Protein AF-A0A0X1T7A2-F1 (afdb_monomer)

Mean predicted aligned error: 4.85 Å

Organism: Pseudomonas agarici (NCBI:txid46677)

Foldseek 3Di:
DDALVVLLVVVLVQVVCVVVVNPDDDDDCPPPVNNHDPVCVVVSVQQNVQVVVVHDDDDDPVRVVVCVVPPDDPQADQDDDPNDNPRHADPPNDDDDDDPDPDPPDDD

Sequence (108 aa):
MRGELALIGLRLMRELGVRHGVPFDVIGEQDRRFRLPEELQPIAAHILDQVLGGIEVSLDPDQERLLRGRYIHQSAHWTPSKGLLVSKPAPNNVRNVYPNLPQKGYPQ

Solvent-accessible surface area (backbone atoms only — not comparable to full-atom values): 7003 Å² total; per-residue (Å²): 132,45,72,66,56,55,50,44,56,51,51,46,54,48,54,57,36,44,77,71,71,41,91,70,79,83,86,52,74,83,42,79,92,62,42,69,56,75,87,48,46,66,56,39,52,52,46,43,53,32,50,78,68,76,38,81,80,81,74,57,74,66,57,48,48,50,38,60,74,47,39,54,78,83,71,61,39,81,67,68,55,98,90,34,57,86,32,48,63,49,75,94,76,46,82,89,80,82,78,96,66,84,62,92,90,60,88,131

Secondary structure (DSSP, 8-state):
--GGGHHHHHHHHHHHHHHTT--PPP--TT-TTTPPPGGGHHHHHHHHHHHHTTPPP---HHHHHHHHHHT---------BTTB-TTPPPGGG-------PPPTTS--

pLDDT: mean 93.78, std 5.72, range [67.5, 98.25]

Radius of gyration: 18.18 Å; Cα contacts (8 Å, |Δi|>4): 72; chains: 1; bounding box: 36×45×43 Å

Structure (mmCIF, N/CA/C/O backbone):
data_AF-A0A0X1T7A2-F1
#
_entry.id   AF-A0A0X1T7A2-F1
#
loop_
_atom_site.group_PDB
_atom_site.id
_atom_site.type_symbol
_atom_site.label_atom_id
_atom_site.label_alt_id
_atom_site.label_comp_id
_atom_site.label_asym_id
_atom_site.label_entity_id
_atom_site.label_seq_id
_atom_site.pdb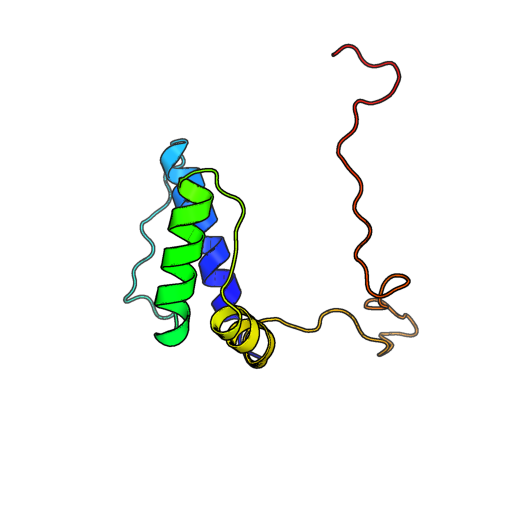x_PDB_ins_code
_atom_site.Cartn_x
_atom_site.Cartn_y
_atom_site.Cartn_z
_atom_site.occupancy
_atom_site.B_iso_or_equiv
_atom_site.auth_seq_id
_atom_site.auth_comp_id
_atom_site.auth_asym_id
_atom_site.auth_atom_id
_atom_site.pdbx_PDB_model_num
ATOM 1 N N . MET A 1 1 ? 4.335 -15.514 -5.175 1.00 75.06 1 MET A N 1
ATOM 2 C CA . MET A 1 1 ? 4.205 -14.130 -4.677 1.00 75.06 1 MET A CA 1
ATOM 3 C C . MET A 1 1 ? 2.951 -14.061 -3.808 1.00 75.06 1 MET A C 1
ATOM 5 O O . MET A 1 1 ? 2.004 -14.771 -4.127 1.00 75.06 1 MET A O 1
ATOM 9 N N . ARG A 1 2 ? 2.993 -13.349 -2.674 1.00 88.19 2 ARG A N 1
ATOM 10 C CA . ARG A 1 2 ? 1.957 -13.361 -1.620 1.00 88.19 2 ARG A CA 1
ATOM 11 C C . ARG A 1 2 ? 1.091 -12.094 -1.683 1.00 88.19 2 ARG A C 1
ATOM 13 O O . ARG A 1 2 ? 1.639 -10.998 -1.703 1.00 88.19 2 ARG A O 1
ATOM 20 N N . GLY A 1 3 ? -0.233 -12.238 -1.753 1.00 92.12 3 GLY A N 1
ATOM 21 C CA . GLY A 1 3 ? -1.193 -11.135 -1.938 1.00 92.12 3 GLY A CA 1
ATOM 22 C C . GLY A 1 3 ? -1.571 -10.373 -0.659 1.00 92.12 3 GLY A C 1
ATOM 23 O O . GLY A 1 3 ? -2.327 -9.407 -0.716 1.00 92.12 3 GLY A O 1
ATOM 24 N N . GLU A 1 4 ? -1.048 -10.786 0.492 1.00 96.00 4 GLU A N 1
ATOM 25 C CA . GLU A 1 4 ? -1.449 -10.322 1.821 1.00 96.00 4 GLU A CA 1
ATOM 26 C C . GLU A 1 4 ? -1.106 -8.846 2.088 1.00 96.00 4 GLU A C 1
ATOM 28 O O . GLU A 1 4 ? -1.730 -8.228 2.945 1.00 96.00 4 GLU A O 1
ATOM 33 N N . LEU A 1 5 ? -0.203 -8.229 1.312 1.00 96.44 5 LEU A N 1
ATOM 34 C CA . LEU A 1 5 ? 0.052 -6.780 1.377 1.00 96.44 5 LEU A CA 1
ATOM 35 C C . LEU A 1 5 ? -1.204 -5.949 1.075 1.00 96.44 5 LEU A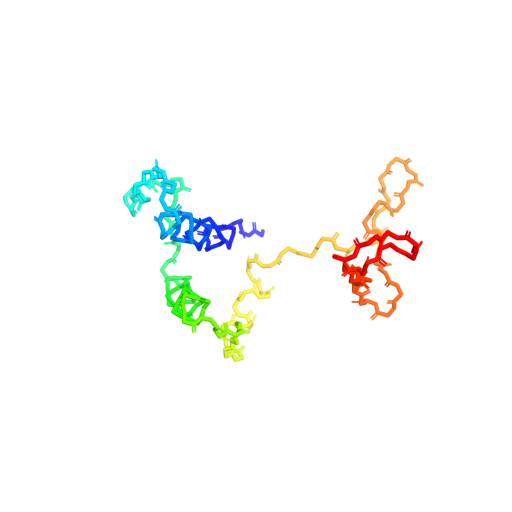 C 1
ATOM 37 O O . LEU A 1 5 ? -1.397 -4.890 1.670 1.00 96.44 5 LEU A O 1
ATOM 41 N N . ALA A 1 6 ? -2.106 -6.446 0.222 1.00 96.25 6 ALA A N 1
ATOM 42 C CA . ALA A 1 6 ? -3.378 -5.775 -0.050 1.00 96.25 6 ALA A CA 1
ATOM 43 C C . ALA A 1 6 ? -4.256 -5.636 1.210 1.00 96.25 6 ALA A C 1
ATOM 45 O O . ALA A 1 6 ? -5.068 -4.714 1.302 1.00 96.25 6 ALA A O 1
ATOM 46 N N . LEU A 1 7 ? -4.066 -6.505 2.211 1.00 96.69 7 LEU A N 1
ATOM 47 C CA . LEU A 1 7 ? -4.810 -6.465 3.469 1.00 96.69 7 LEU A CA 1
ATOM 48 C C . LEU A 1 7 ? -4.405 -5.285 4.368 1.00 96.69 7 LEU A C 1
ATOM 50 O O . LEU A 1 7 ? -5.184 -4.909 5.245 1.00 96.69 7 LEU A O 1
ATOM 54 N N . ILE A 1 8 ? -3.224 -4.692 4.152 1.00 96.94 8 ILE A N 1
ATOM 55 C CA . ILE A 1 8 ? -2.824 -3.444 4.818 1.00 96.94 8 ILE A CA 1
ATOM 56 C C . ILE A 1 8 ? -3.640 -2.281 4.248 1.00 96.94 8 ILE A C 1
ATOM 58 O O . ILE A 1 8 ? -4.266 -1.542 5.003 1.00 96.94 8 ILE A O 1
ATOM 62 N N . GLY A 1 9 ? -3.717 -2.172 2.916 1.00 96.31 9 GLY A N 1
ATOM 63 C CA . GLY A 1 9 ? -4.546 -1.164 2.248 1.00 96.31 9 GLY A CA 1
ATOM 64 C C . GLY A 1 9 ? -6.028 -1.286 2.615 1.00 96.31 9 GLY A C 1
ATOM 65 O O . GLY A 1 9 ? -6.680 -0.279 2.877 1.00 96.31 9 GLY A O 1
ATOM 66 N N . LEU A 1 10 ? -6.543 -2.517 2.720 1.00 97.19 10 LEU A N 1
ATOM 67 C CA . LEU A 1 10 ? -7.902 -2.787 3.201 1.00 97.19 10 LEU A CA 1
ATOM 68 C C . LEU A 1 10 ? -8.142 -2.220 4.609 1.00 97.19 10 LEU A C 1
ATOM 70 O O . LEU A 1 10 ? -9.114 -1.494 4.810 1.00 97.19 10 LEU A O 1
ATOM 74 N N . ARG A 1 11 ? -7.265 -2.533 5.575 1.00 96.94 11 ARG A N 1
ATOM 75 C CA . ARG A 1 11 ? -7.367 -2.023 6.954 1.00 96.94 11 ARG A CA 1
ATOM 76 C C . ARG A 1 11 ? -7.307 -0.502 6.989 1.00 96.94 11 ARG A C 1
ATOM 78 O O . ARG A 1 11 ? -8.147 0.120 7.628 1.00 96.94 11 ARG A O 1
ATOM 85 N N . LEU A 1 12 ? -6.367 0.087 6.252 1.00 97.00 12 LEU A N 1
ATOM 86 C CA . LEU A 1 12 ? -6.201 1.534 6.188 1.00 97.00 12 LEU A CA 1
ATOM 87 C C . LEU A 1 12 ? -7.463 2.233 5.664 1.00 97.00 12 LEU A C 1
ATOM 89 O O . LEU A 1 12 ? -7.978 3.146 6.304 1.00 97.00 12 LEU A O 1
ATOM 93 N N . MET A 1 13 ? -7.995 1.779 4.527 1.00 97.19 13 MET A N 1
ATOM 94 C CA . MET A 1 13 ? -9.207 2.359 3.944 1.00 97.19 13 MET A CA 1
ATOM 95 C C . MET A 1 13 ? -10.434 2.153 4.834 1.00 97.19 13 MET A C 1
ATOM 97 O O . MET A 1 13 ? -11.289 3.036 4.905 1.00 97.19 13 MET A O 1
ATOM 101 N N . ARG A 1 14 ? -10.514 1.019 5.541 1.00 97.31 14 ARG A N 1
ATOM 102 C CA . ARG A 1 14 ? -11.571 0.759 6.522 1.00 97.31 14 ARG A CA 1
ATOM 103 C C . ARG A 1 14 ? -11.508 1.752 7.682 1.00 97.31 14 ARG A C 1
ATOM 105 O O . ARG A 1 14 ? -12.529 2.357 7.991 1.00 97.31 14 ARG A O 1
ATOM 112 N N . GLU A 1 15 ? -10.333 1.975 8.272 1.00 96.94 15 GLU A N 1
ATOM 113 C CA . GLU A 1 15 ? -10.154 2.955 9.355 1.00 96.94 15 GLU A CA 1
ATOM 114 C C . GLU A 1 15 ? -10.467 4.386 8.904 1.00 96.94 15 GLU A C 1
ATOM 116 O O . GLU A 1 15 ? -11.200 5.107 9.583 1.00 96.94 15 GLU A O 1
ATOM 121 N N . LEU A 1 16 ? -9.981 4.789 7.726 1.00 96.44 16 LEU A N 1
ATOM 122 C CA . LEU A 1 16 ? -10.298 6.097 7.149 1.00 96.44 16 LEU A CA 1
ATOM 123 C C . LEU A 1 16 ? -11.805 6.262 6.910 1.00 96.44 16 LEU A C 1
ATOM 125 O O . LEU A 1 16 ? -12.359 7.313 7.232 1.00 96.44 16 LEU A O 1
ATOM 129 N N . GLY A 1 17 ? -12.473 5.232 6.385 1.00 97.50 17 GLY A N 1
ATOM 130 C CA . GLY A 1 17 ? -13.917 5.237 6.158 1.00 97.50 17 GLY A CA 1
ATOM 131 C C . GLY A 1 17 ? -14.716 5.353 7.455 1.00 97.50 17 GLY A C 1
ATOM 132 O O . GLY A 1 17 ? -15.587 6.214 7.5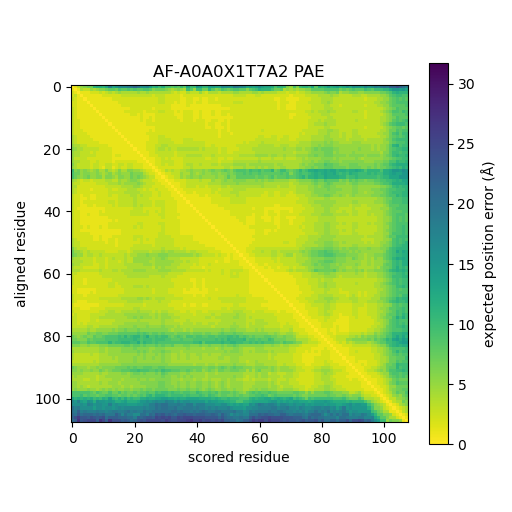59 1.00 97.50 17 GLY A O 1
ATOM 133 N N . VAL A 1 18 ? -14.389 4.548 8.470 1.00 97.62 18 VAL A N 1
ATOM 134 C CA . VAL A 1 18 ? -15.069 4.583 9.778 1.00 97.62 18 VAL A CA 1
ATOM 135 C C . VAL A 1 18 ? -14.924 5.948 10.448 1.00 97.62 18 VAL A C 1
ATOM 137 O O . VAL A 1 18 ? -15.907 6.482 10.958 1.00 97.62 18 VAL A O 1
ATOM 140 N N . ARG A 1 19 ? -13.739 6.571 10.378 1.00 95.69 19 ARG A N 1
ATOM 141 C CA . ARG A 1 19 ? -13.519 7.943 10.878 1.00 95.69 19 ARG A CA 1
ATOM 142 C C . ARG A 1 19 ? -14.399 8.991 10.189 1.00 95.69 19 ARG A C 1
ATOM 144 O O . ARG A 1 19 ? -14.698 10.012 10.798 1.00 95.69 19 ARG A O 1
ATOM 151 N N . HIS A 1 20 ? -14.836 8.731 8.958 1.00 96.81 20 HIS A N 1
ATOM 152 C CA . HIS A 1 20 ? -15.752 9.585 8.196 1.00 96.81 20 HIS A CA 1
ATOM 153 C C . HIS A 1 20 ? -17.208 9.082 8.223 1.00 96.81 20 HIS A C 1
ATOM 155 O O . HIS A 1 20 ? -18.018 9.485 7.391 1.00 96.81 20 HIS A O 1
ATOM 161 N N . GLY A 1 21 ? -17.562 8.210 9.174 1.00 97.38 21 GLY A N 1
ATOM 162 C CA . GLY A 1 21 ? -18.939 7.761 9.393 1.00 97.38 21 GLY A CA 1
ATOM 163 C C . GLY A 1 21 ? -19.410 6.631 8.476 1.00 97.38 21 GLY A C 1
ATOM 164 O O . GLY A 1 21 ? -20.598 6.315 8.468 1.00 97.38 21 GLY A O 1
ATOM 165 N N . VAL A 1 22 ? -18.512 5.996 7.716 1.00 98.25 22 VAL A N 1
ATOM 166 C CA . VAL A 1 22 ? -18.871 4.822 6.912 1.00 98.25 22 V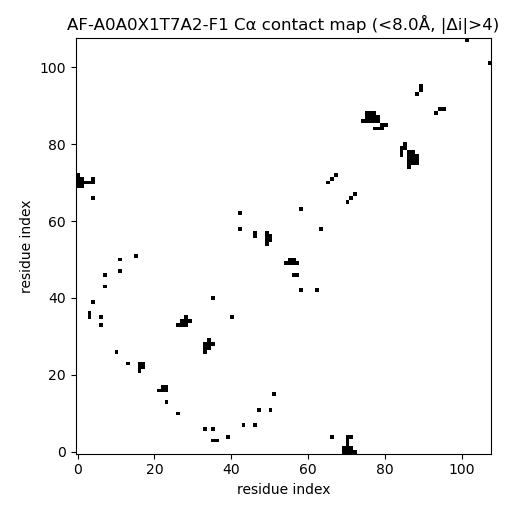AL A CA 1
ATOM 167 C C . VAL A 1 22 ? -19.060 3.609 7.837 1.00 98.25 22 VAL A C 1
ATOM 169 O O . VAL A 1 22 ? -18.145 3.286 8.600 1.00 98.25 22 VAL A O 1
ATOM 172 N N . PRO A 1 23 ? -20.206 2.903 7.783 1.00 97.31 23 PRO A N 1
ATOM 173 C CA . PRO A 1 23 ? -20.531 1.824 8.716 1.00 97.31 23 PRO A CA 1
ATOM 174 C C . PRO A 1 23 ? -19.864 0.499 8.311 1.00 97.31 23 PRO A C 1
ATOM 176 O O . PRO A 1 23 ? -20.536 -0.482 8.003 1.00 97.31 23 PRO A O 1
ATOM 179 N N . PHE A 1 24 ? -18.531 0.466 8.260 1.00 97.00 24 PHE A N 1
ATOM 180 C CA . PHE A 1 24 ? -17.792 -0.762 7.966 1.00 97.00 24 PHE A CA 1
ATOM 181 C C . PHE A 1 24 ? -17.656 -1.664 9.194 1.00 97.00 24 PHE A C 1
ATOM 183 O O . PHE A 1 24 ? -17.224 -1.229 10.268 1.00 97.00 24 PHE A O 1
ATOM 190 N N . ASP A 1 25 ? -17.902 -2.956 8.989 1.00 95.06 25 ASP A N 1
ATOM 191 C CA . ASP A 1 25 ? -17.653 -3.989 9.991 1.00 95.06 25 ASP A CA 1
ATOM 192 C C . ASP A 1 25 ? -16.187 -4.014 10.445 1.00 95.06 25 ASP A C 1
ATOM 194 O O . ASP A 1 25 ? -15.263 -3.560 9.754 1.00 95.06 25 ASP A O 1
ATOM 198 N N . VAL A 1 26 ? -15.963 -4.540 11.648 1.00 93.12 26 VAL A N 1
ATOM 199 C CA . VAL A 1 26 ? -14.613 -4.771 12.171 1.00 93.12 26 VAL A CA 1
ATOM 200 C C . VAL A 1 26 ? -13.971 -5.923 11.405 1.00 93.12 26 VAL A C 1
ATOM 202 O O . VAL A 1 26 ? -14.573 -6.978 11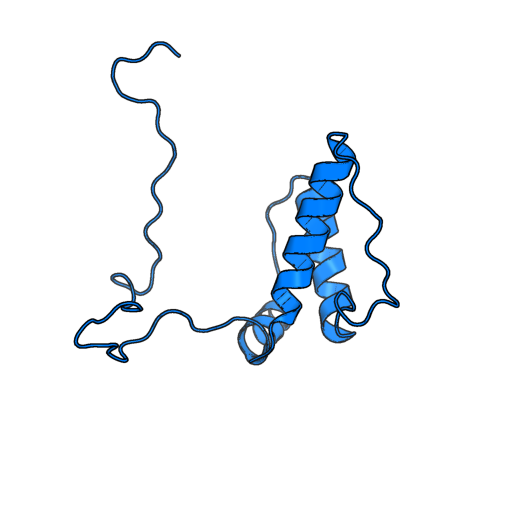.210 1.00 93.12 26 VAL A O 1
ATOM 205 N N . ILE A 1 27 ? -12.717 -5.736 10.996 1.00 93.00 27 ILE A N 1
ATOM 206 C CA . ILE A 1 27 ? -11.929 -6.801 10.381 1.00 93.00 27 ILE A CA 1
ATOM 207 C C . ILE A 1 27 ? -11.468 -7.748 11.492 1.00 93.00 27 ILE A C 1
ATOM 209 O O . ILE A 1 27 ? -10.614 -7.403 12.304 1.00 93.00 27 ILE A O 1
ATOM 213 N N . GLY A 1 28 ? -12.058 -8.941 11.551 1.00 88.75 28 GLY A N 1
ATOM 214 C CA . GLY A 1 28 ? -11.704 -9.938 12.556 1.00 88.75 28 GLY A CA 1
ATOM 215 C C . GLY A 1 28 ? -10.355 -10.595 12.263 1.00 88.75 28 GLY A C 1
ATOM 216 O O . GLY A 1 28 ? -10.198 -11.256 11.240 1.00 88.75 28 GLY A O 1
ATOM 217 N N . GLU A 1 29 ? -9.409 -10.514 13.200 1.00 83.00 29 GLU A N 1
ATOM 218 C CA . GLU A 1 29 ? -8.081 -11.152 13.079 1.00 83.00 29 GLU A CA 1
ATOM 219 C C . GLU A 1 29 ? -8.147 -12.692 13.013 1.00 83.00 29 GLU A C 1
ATOM 221 O O . GLU A 1 29 ? -7.244 -13.372 12.509 1.00 83.00 29 GLU A O 1
ATOM 226 N N . GLN A 1 30 ? -9.261 -13.265 13.476 1.00 87.25 30 GLN A N 1
ATOM 227 C CA . GLN A 1 30 ? -9.506 -14.701 13.393 1.00 87.25 30 GLN A CA 1
ATOM 228 C C . GLN A 1 30 ? -10.033 -15.148 12.025 1.00 87.25 30 GLN A C 1
ATOM 230 O O . GLN A 1 30 ? -9.878 -16.324 11.693 1.00 87.25 30 GLN A O 1
ATOM 235 N N . ASP A 1 31 ? -10.578 -14.239 11.210 1.00 92.25 31 ASP A N 1
ATOM 236 C CA . ASP A 1 31 ? -11.025 -14.566 9.859 1.00 92.25 31 ASP A CA 1
ATOM 237 C C . ASP A 1 31 ? -9.814 -14.803 8.954 1.00 92.25 31 ASP A C 1
ATOM 239 O O . ASP A 1 31 ? -9.012 -13.909 8.670 1.00 92.25 31 ASP A O 1
ATOM 243 N N . ARG A 1 32 ? -9.699 -16.035 8.456 1.00 90.81 32 ARG A N 1
ATOM 244 C CA . ARG A 1 32 ? -8.599 -16.460 7.589 1.00 90.81 32 ARG A CA 1
ATOM 245 C C . ARG A 1 32 ? -8.478 -15.613 6.317 1.00 90.81 32 ARG A C 1
ATOM 247 O O . ARG A 1 32 ? -7.382 -15.524 5.776 1.00 90.81 32 ARG A O 1
ATOM 254 N N . ARG A 1 33 ? -9.565 -14.997 5.843 1.00 91.31 33 ARG A N 1
ATOM 255 C CA . ARG A 1 33 ? -9.562 -14.128 4.653 1.00 91.31 33 ARG A CA 1
ATOM 256 C C . ARG A 1 33 ? -8.830 -12.810 4.889 1.00 91.31 33 ARG A C 1
ATOM 258 O O . ARG A 1 33 ? -8.316 -12.234 3.936 1.00 91.31 33 ARG A O 1
ATOM 265 N N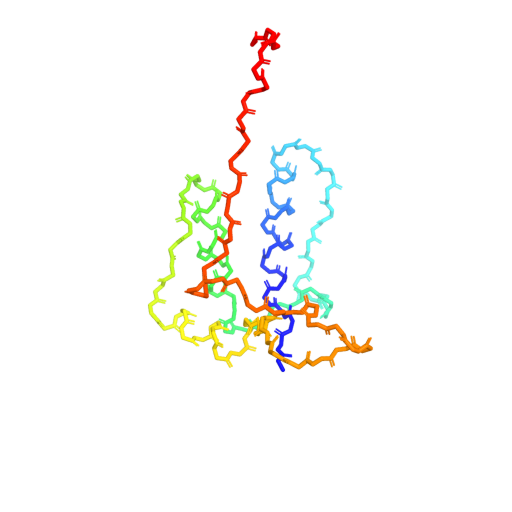 . PHE A 1 34 ? -8.797 -12.336 6.134 1.00 93.94 34 PHE A N 1
ATOM 266 C CA . PHE A 1 34 ? -8.263 -11.018 6.478 1.00 93.94 34 PHE A CA 1
ATOM 267 C C . PHE A 1 34 ? -7.038 -11.061 7.385 1.00 93.94 34 PHE A C 1
ATOM 269 O O . PHE A 1 34 ? -6.397 -10.028 7.591 1.00 93.94 34 PHE A O 1
ATOM 276 N N . ARG A 1 35 ? -6.693 -12.234 7.917 1.00 94.00 35 ARG A N 1
ATOM 277 C CA . ARG A 1 35 ? -5.543 -12.423 8.797 1.00 94.00 35 ARG A CA 1
ATOM 278 C C . ARG A 1 35 ? -4.236 -12.020 8.112 1.00 94.00 35 ARG A C 1
ATOM 280 O O . ARG A 1 35 ? -3.900 -12.535 7.046 1.00 94.00 35 ARG A O 1
ATOM 287 N N . LEU A 1 36 ? -3.481 -11.133 8.759 1.00 94.81 36 LEU A N 1
ATOM 288 C CA . LEU A 1 36 ? -2.133 -10.779 8.323 1.00 94.81 36 LEU A CA 1
ATOM 289 C C . LEU A 1 36 ? -1.112 -11.819 8.808 1.00 94.81 36 LEU A C 1
ATOM 291 O O . LEU A 1 36 ? -1.172 -12.233 9.971 1.00 94.81 36 LEU A O 1
ATOM 295 N N . PRO A 1 37 ? -0.143 -12.206 7.959 1.00 95.44 37 PRO A N 1
ATOM 296 C CA . PRO A 1 37 ? 1.071 -12.877 8.405 1.00 95.44 37 PRO A CA 1
ATOM 297 C C . PRO A 1 37 ? 1.754 -12.082 9.522 1.00 95.44 37 PRO A C 1
ATOM 299 O O . PRO A 1 37 ? 1.796 -10.856 9.459 1.00 95.44 37 PRO A O 1
ATOM 302 N N . GLU A 1 38 ? 2.324 -12.777 10.506 1.00 95.56 38 GLU A N 1
ATOM 303 C CA . GLU A 1 38 ? 2.960 -12.168 11.686 1.00 95.56 38 GLU A CA 1
ATOM 304 C C . GLU A 1 38 ? 4.007 -11.107 11.311 1.00 95.56 38 GLU A C 1
ATOM 306 O O . GLU A 1 38 ? 3.980 -9.993 11.818 1.00 95.56 38 GLU A O 1
ATOM 311 N N . GLU A 1 39 ? 4.844 -11.394 10.315 1.00 95.88 39 GLU A N 1
ATOM 312 C CA . GLU A 1 39 ? 5.867 -10.468 9.808 1.00 95.88 39 GLU A CA 1
ATOM 313 C C . GLU A 1 39 ? 5.312 -9.193 9.143 1.00 95.88 39 GLU A C 1
ATOM 315 O O . GLU A 1 39 ? 6.037 -8.212 9.005 1.00 95.88 39 GLU A O 1
ATOM 320 N N . LEU A 1 40 ? 4.039 -9.188 8.719 1.00 96.75 40 LEU A N 1
ATOM 321 C CA . LEU A 1 40 ? 3.378 -8.003 8.161 1.00 96.75 40 LEU A CA 1
ATOM 322 C C . LEU A 1 40 ? 2.648 -7.173 9.216 1.00 96.75 40 LEU A C 1
ATOM 324 O O . LEU A 1 40 ? 2.338 -6.017 8.946 1.00 96.75 40 LEU A O 1
ATOM 328 N N . GLN A 1 41 ? 2.371 -7.723 10.398 1.00 96.12 41 GLN A N 1
ATOM 329 C CA . GLN A 1 41 ? 1.694 -6.994 11.472 1.00 96.12 41 GLN A CA 1
ATOM 330 C C . GLN A 1 41 ? 2.442 -5.722 11.911 1.00 96.12 41 GLN A C 1
ATOM 332 O O . GLN A 1 41 ? 1.793 -4.675 11.953 1.00 96.12 41 GLN A O 1
ATOM 337 N N . PRO A 1 42 ? 3.770 -5.735 12.170 1.00 96.81 42 PRO A N 1
ATOM 338 C CA . PRO A 1 42 ? 4.479 -4.512 12.553 1.00 96.81 42 PRO A CA 1
ATOM 339 C C . PRO A 1 42 ? 4.491 -3.471 11.426 1.00 96.81 42 PRO A C 1
ATOM 341 O O . PRO A 1 42 ? 4.318 -2.284 11.689 1.00 96.81 42 PRO A O 1
ATOM 344 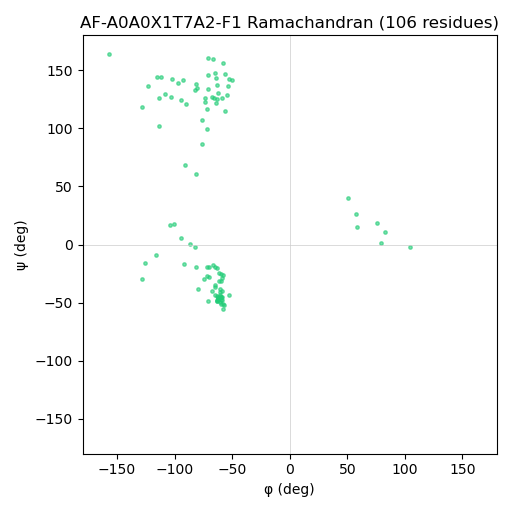N N . ILE A 1 43 ? 4.606 -3.909 10.167 1.00 97.88 43 ILE A N 1
ATOM 345 C CA . ILE A 1 43 ? 4.537 -3.023 8.993 1.00 97.88 43 ILE A CA 1
ATOM 346 C C . ILE A 1 43 ? 3.146 -2.397 8.873 1.00 97.88 43 ILE A C 1
ATOM 348 O O . ILE A 1 43 ? 3.021 -1.201 8.627 1.00 97.88 43 ILE A O 1
ATOM 352 N N . ALA A 1 44 ? 2.091 -3.191 9.066 1.00 97.19 44 ALA A N 1
ATOM 353 C CA . ALA A 1 44 ? 0.721 -2.703 9.023 1.00 97.19 44 ALA A CA 1
ATOM 354 C C . ALA A 1 44 ? 0.470 -1.661 10.115 1.00 97.19 44 ALA A C 1
ATOM 356 O O . ALA A 1 44 ? -0.061 -0.597 9.813 1.00 97.19 44 ALA A O 1
ATOM 357 N N . ALA A 1 45 ? 0.889 -1.936 11.353 1.00 96.81 45 ALA A N 1
ATOM 358 C CA . ALA A 1 45 ? 0.771 -0.990 12.457 1.00 96.81 45 ALA A CA 1
ATOM 359 C C . ALA A 1 45 ? 1.507 0.326 12.160 1.00 96.81 45 ALA A C 1
ATOM 361 O O . ALA A 1 45 ? 0.928 1.393 12.343 1.00 96.81 45 ALA A O 1
ATOM 362 N N . HIS A 1 46 ? 2.734 0.251 11.631 1.00 97.44 46 HIS A N 1
ATOM 363 C CA . HIS A 1 46 ? 3.526 1.428 11.270 1.00 97.44 46 HIS A CA 1
ATOM 364 C C . HIS A 1 46 ? 2.858 2.284 10.184 1.00 97.44 46 HIS A C 1
ATOM 366 O O . HIS A 1 46 ? 2.707 3.493 10.352 1.00 97.44 46 HIS A O 1
ATOM 372 N N . ILE A 1 47 ? 2.392 1.649 9.102 1.00 97.75 47 ILE A N 1
ATOM 373 C CA . ILE A 1 47 ? 1.697 2.333 8.004 1.00 97.75 47 ILE A CA 1
ATOM 374 C C . ILE A 1 47 ? 0.391 2.968 8.494 1.00 97.75 47 ILE A C 1
ATOM 376 O O . ILE A 1 47 ? 0.086 4.102 8.126 1.00 97.75 47 ILE A O 1
ATOM 380 N N . LEU A 1 48 ? -0.397 2.248 9.303 1.00 97.06 48 LEU A N 1
ATOM 381 C CA . LEU A 1 48 ? -1.647 2.783 9.838 1.00 97.06 48 LEU A CA 1
ATOM 382 C C . LEU A 1 48 ? -1.379 3.998 10.728 1.00 97.06 48 LEU A C 1
ATOM 384 O O . LEU A 1 48 ? -2.048 5.008 10.548 1.00 97.06 48 LEU A O 1
ATOM 388 N N . ASP A 1 49 ? -0.408 3.928 11.636 1.00 97.56 49 ASP A N 1
ATOM 389 C CA . ASP A 1 49 ? -0.058 5.041 12.523 1.00 97.56 49 ASP A CA 1
ATOM 390 C C . ASP A 1 49 ? 0.327 6.306 11.736 1.00 97.56 49 ASP A C 1
ATOM 392 O O . ASP A 1 49 ? -0.291 7.358 11.915 1.00 97.56 49 ASP A O 1
ATOM 396 N N . GLN A 1 50 ? 1.250 6.179 10.773 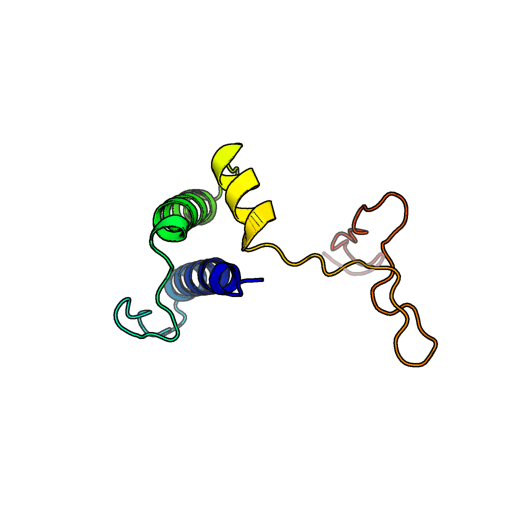1.00 97.50 50 GLN A N 1
ATOM 397 C CA . GLN A 1 50 ? 1.685 7.293 9.924 1.00 97.50 50 GLN A CA 1
ATOM 398 C C . GLN A 1 50 ? 0.514 7.924 9.165 1.00 97.50 50 GLN A C 1
ATOM 400 O O . GLN A 1 50 ? 0.258 9.122 9.298 1.00 97.50 50 GLN A O 1
ATOM 405 N N . VAL A 1 51 ? -0.246 7.128 8.404 1.00 96.44 51 VAL A N 1
ATOM 406 C CA . VAL A 1 51 ? -1.308 7.676 7.547 1.00 96.44 51 VAL A CA 1
ATOM 407 C C . VAL A 1 51 ? -2.446 8.260 8.377 1.00 96.44 51 VAL A C 1
ATOM 409 O O . VAL A 1 51 ? -2.977 9.320 8.045 1.00 96.44 51 VAL A O 1
ATOM 412 N N . LEU A 1 52 ? -2.826 7.601 9.472 1.00 95.62 52 LEU A N 1
ATOM 413 C CA . LEU A 1 52 ? -3.883 8.089 10.354 1.00 95.62 52 LEU A CA 1
ATOM 414 C C . LEU A 1 52 ? -3.465 9.337 11.148 1.00 95.62 52 LEU A C 1
ATOM 416 O O . LEU A 1 52 ? -4.354 10.051 11.621 1.00 95.62 52 LEU A O 1
ATOM 420 N N . GLY A 1 53 ? -2.160 9.595 11.268 1.00 95.81 53 GLY A N 1
ATOM 421 C CA . GLY A 1 53 ? -1.566 10.845 11.745 1.00 95.81 53 GLY A CA 1
ATOM 422 C C . GLY A 1 53 ? -1.351 11.906 10.656 1.00 95.81 53 GLY A C 1
ATOM 423 O O . GLY A 1 53 ? -0.859 12.989 10.963 1.00 95.81 53 GLY A O 1
ATOM 424 N N . GLY A 1 54 ? -1.712 11.631 9.396 1.00 95.19 54 GLY A N 1
ATOM 425 C CA . GLY A 1 54 ? -1.516 12.552 8.269 1.00 95.19 54 GLY A CA 1
ATOM 426 C C . GLY A 1 54 ? -0.069 12.641 7.773 1.00 95.19 54 GLY A C 1
ATOM 427 O O . GLY A 1 54 ? 0.291 13.606 7.103 1.00 95.19 54 GLY A O 1
ATOM 428 N N . ILE A 1 55 ? 0.760 11.655 8.112 1.00 96.06 55 ILE A N 1
ATOM 429 C CA . ILE A 1 55 ? 2.174 11.571 7.745 1.00 96.06 55 ILE A CA 1
ATOM 430 C C . ILE A 1 55 ? 2.313 10.678 6.506 1.00 96.06 55 ILE A C 1
ATOM 432 O O . ILE A 1 55 ? 1.649 9.646 6.381 1.00 96.06 55 ILE A O 1
ATOM 436 N N . GLU A 1 56 ? 3.182 11.079 5.577 1.00 94.06 56 GLU A N 1
ATOM 437 C CA . GLU A 1 56 ? 3.533 10.249 4.425 1.00 94.06 56 GLU A CA 1
ATOM 438 C C . GLU A 1 56 ? 4.218 8.955 4.884 1.00 94.06 56 GLU A C 1
ATOM 440 O O . GLU A 1 56 ? 5.062 8.963 5.782 1.00 94.06 56 GLU A O 1
ATOM 445 N N . VAL A 1 57 ? 3.846 7.830 4.270 1.00 95.38 57 VAL A N 1
ATOM 446 C CA . VAL A 1 57 ? 4.387 6.521 4.642 1.00 95.38 57 VAL A CA 1
ATOM 447 C C . VAL A 1 57 ? 5.886 6.482 4.380 1.00 95.38 57 VAL A C 1
ATOM 449 O O . VAL A 1 57 ? 6.338 6.675 3.252 1.00 95.38 57 VAL A O 1
ATOM 452 N N . SER A 1 58 ? 6.640 6.137 5.416 1.00 96.44 58 SER A N 1
ATOM 453 C CA . SER A 1 58 ? 8.062 5.828 5.331 1.00 96.44 58 SER A CA 1
ATOM 454 C C . SER A 1 58 ? 8.282 4.431 5.889 1.00 96.44 58 SER A C 1
ATOM 456 O O . SER A 1 58 ? 7.692 4.081 6.906 1.00 96.44 58 SER A O 1
ATOM 458 N N . LEU A 1 59 ? 9.103 3.631 5.215 1.00 96.25 59 LEU A N 1
ATOM 459 C CA . LEU A 1 59 ? 9.463 2.283 5.644 1.00 96.25 59 LEU A CA 1
ATOM 460 C C . LEU A 1 59 ? 10.950 2.242 5.963 1.00 96.25 59 LEU A C 1
ATOM 462 O O . LEU A 1 59 ? 11.753 2.870 5.269 1.00 96.25 59 LEU A O 1
ATOM 466 N N . ASP A 1 60 ? 11.325 1.468 6.977 1.00 95.69 60 ASP A N 1
ATOM 467 C CA . ASP A 1 60 ? 12.738 1.178 7.190 1.00 95.69 60 ASP A CA 1
ATOM 468 C C . ASP A 1 60 ? 13.281 0.224 6.096 1.00 95.69 60 ASP A C 1
ATOM 470 O O . ASP A 1 60 ? 12.510 -0.467 5.413 1.00 95.69 60 ASP A O 1
ATOM 474 N N . PRO A 1 61 ? 14.612 0.165 5.893 1.00 97.56 61 PRO A N 1
ATOM 475 C CA . PRO A 1 61 ? 15.203 -0.653 4.836 1.00 97.56 61 PRO A CA 1
ATOM 476 C C . PRO A 1 61 ? 14.889 -2.153 4.929 1.00 97.56 61 PRO A C 1
ATOM 478 O O . PRO A 1 61 ? 14.859 -2.836 3.901 1.00 97.56 61 PRO A O 1
ATOM 481 N N . ASP A 1 62 ? 14.664 -2.688 6.130 1.00 97.00 62 ASP A N 1
ATOM 482 C CA . ASP A 1 62 ? 14.372 -4.107 6.332 1.00 97.00 62 ASP A CA 1
ATOM 483 C C . ASP A 1 62 ? 12.908 -4.418 6.019 1.00 97.00 62 ASP A C 1
ATOM 485 O O . ASP A 1 62 ? 12.618 -5.423 5.359 1.00 97.00 62 ASP A O 1
ATOM 489 N N . GLN A 1 63 ? 11.993 -3.517 6.379 1.00 97.50 63 GLN A N 1
ATOM 490 C CA . GLN A 1 63 ? 10.599 -3.557 5.940 1.00 97.50 63 GLN A CA 1
ATOM 491 C C . GLN A 1 63 ? 10.511 -3.479 4.417 1.00 97.50 63 GLN A C 1
ATOM 493 O O . GLN A 1 63 ? 9.842 -4.301 3.787 1.00 97.50 63 GLN A O 1
ATOM 498 N N . GLU A 1 64 ? 11.224 -2.536 3.799 1.00 96.94 64 GLU A N 1
ATOM 499 C CA . GLU A 1 64 ? 11.235 -2.387 2.348 1.00 96.94 64 GLU A CA 1
ATOM 500 C C . GLU A 1 64 ? 11.775 -3.649 1.660 1.00 96.94 64 GLU A C 1
ATOM 502 O O . GLU A 1 64 ? 11.169 -4.156 0.708 1.00 96.94 64 GLU A O 1
ATOM 507 N N . ARG A 1 65 ? 12.877 -4.210 2.171 1.00 97.44 65 ARG A N 1
ATOM 508 C CA . ARG A 1 65 ? 13.453 -5.467 1.677 1.00 97.44 65 ARG A CA 1
ATOM 509 C C . ARG A 1 65 ? 12.462 -6.622 1.792 1.00 97.44 65 ARG A C 1
ATOM 511 O O . ARG A 1 65 ? 12.304 -7.377 0.829 1.00 97.44 65 ARG A O 1
ATOM 518 N N . LEU A 1 66 ? 11.782 -6.753 2.932 1.00 96.94 66 LEU A N 1
ATOM 519 C CA . LEU A 1 66 ? 10.776 -7.789 3.158 1.00 96.94 66 LEU A CA 1
ATO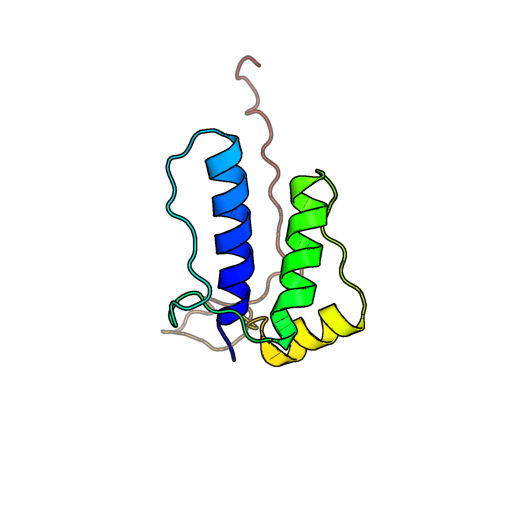M 520 C C . LEU A 1 66 ? 9.622 -7.667 2.155 1.00 96.94 66 LEU A C 1
ATOM 522 O O . LEU A 1 66 ? 9.260 -8.651 1.499 1.00 96.94 66 LEU A O 1
ATOM 526 N N . LEU A 1 67 ? 9.068 -6.461 2.001 1.00 97.06 67 LEU A N 1
ATOM 527 C CA . LEU A 1 67 ? 7.954 -6.215 1.092 1.00 97.06 67 LEU A CA 1
ATOM 528 C C . LEU A 1 67 ? 8.354 -6.488 -0.359 1.00 97.06 67 LEU A C 1
ATOM 530 O O . LEU A 1 67 ? 7.667 -7.249 -1.043 1.00 97.06 67 LEU A O 1
ATOM 534 N N . ARG A 1 68 ? 9.489 -5.950 -0.820 1.00 95.56 68 ARG A N 1
ATOM 535 C CA . ARG A 1 68 ? 10.000 -6.178 -2.183 1.00 95.56 68 ARG A CA 1
ATOM 536 C C . ARG A 1 68 ? 10.289 -7.651 -2.460 1.00 95.56 68 ARG A C 1
ATOM 538 O O . ARG A 1 68 ? 10.010 -8.125 -3.556 1.00 95.56 68 ARG A O 1
ATOM 545 N N . GLY A 1 69 ? 10.821 -8.377 -1.478 1.00 95.44 69 GLY A N 1
ATOM 546 C CA . GLY A 1 69 ? 11.202 -9.778 -1.642 1.00 95.44 69 GLY A CA 1
ATOM 547 C C . GLY A 1 69 ? 10.027 -10.757 -1.672 1.00 95.44 69 GLY A C 1
ATOM 548 O O . GLY A 1 69 ? 10.136 -11.815 -2.290 1.00 95.44 69 GLY A O 1
ATOM 549 N N . ARG A 1 70 ? 8.910 -10.452 -0.994 1.00 96.06 70 ARG A N 1
ATOM 550 C CA . ARG A 1 70 ? 7.841 -11.448 -0.759 1.00 96.06 70 ARG A CA 1
ATOM 551 C C . ARG A 1 70 ? 6.438 -11.002 -1.156 1.00 96.06 70 ARG A C 1
ATOM 553 O O . ARG A 1 70 ? 5.627 -11.854 -1.539 1.00 96.06 70 ARG A O 1
ATOM 560 N N . TYR A 1 71 ? 6.161 -9.705 -1.084 1.00 97.06 71 TYR A N 1
ATOM 561 C CA . TYR A 1 71 ? 4.799 -9.175 -1.056 1.00 97.06 71 TYR A CA 1
ATOM 562 C C . TYR A 1 71 ? 4.480 -8.124 -2.126 1.00 97.06 71 TYR A C 1
ATOM 564 O O . TYR A 1 71 ? 3.307 -7.872 -2.385 1.00 97.06 71 TYR A O 1
ATOM 572 N N . ILE A 1 72 ? 5.476 -7.522 -2.779 1.00 95.50 72 ILE A N 1
ATOM 573 C CA . ILE A 1 72 ? 5.271 -6.595 -3.900 1.00 95.50 72 ILE A CA 1
ATOM 574 C C . ILE A 1 72 ? 5.364 -7.370 -5.213 1.00 95.50 72 ILE A C 1
ATOM 576 O O . ILE A 1 72 ? 6.345 -8.060 -5.484 1.00 95.50 72 ILE A O 1
ATOM 580 N N . HIS A 1 73 ? 4.315 -7.278 -6.032 1.00 94.56 73 HIS A N 1
ATOM 581 C CA . HIS A 1 73 ? 4.277 -7.956 -7.322 1.00 94.56 73 HIS A CA 1
ATOM 582 C C . HIS A 1 73 ? 5.025 -7.116 -8.349 1.00 94.56 73 HIS A C 1
ATOM 584 O O . HIS A 1 73 ? 4.737 -5.925 -8.493 1.00 94.56 73 HIS A O 1
ATOM 590 N N . GLN A 1 74 ? 5.905 -7.736 -9.133 1.00 93.00 74 GLN A N 1
ATOM 591 C CA . GLN A 1 74 ? 6.437 -7.087 -10.324 1.00 93.00 74 GLN A CA 1
ATOM 592 C C . GLN A 1 74 ? 5.378 -7.116 -11.433 1.00 93.00 74 GLN A C 1
ATOM 594 O O . GLN A 1 74 ? 5.330 -8.019 -12.264 1.00 93.00 74 GLN A O 1
ATOM 599 N N . SER A 1 75 ? 4.500 -6.114 -11.432 1.00 93.56 75 SER A N 1
ATOM 600 C CA . SER A 1 75 ? 3.458 -5.971 -12.451 1.00 93.56 75 SER A CA 1
ATOM 601 C C . SER A 1 75 ? 4.004 -5.542 -13.813 1.00 93.56 75 SER A C 1
ATOM 603 O O . SER A 1 75 ? 3.396 -5.876 -14.823 1.00 93.56 75 SER A O 1
ATOM 605 N N . ALA A 1 76 ? 5.138 -4.835 -13.860 1.00 95.56 76 ALA A N 1
ATOM 606 C CA . ALA A 1 76 ? 5.747 -4.361 -15.099 1.00 95.56 76 ALA A CA 1
ATOM 607 C C . ALA A 1 76 ? 6.742 -5.387 -15.679 1.00 95.56 76 ALA A C 1
ATOM 609 O O . ALA A 1 76 ? 7.731 -5.750 -15.035 1.00 95.56 76 ALA A O 1
ATOM 610 N N . HIS A 1 77 ? 6.498 -5.841 -16.910 1.00 94.56 77 HIS A N 1
ATOM 611 C CA . HIS A 1 77 ? 7.318 -6.833 -17.607 1.00 94.56 77 HIS A CA 1
ATOM 612 C C . HIS A 1 77 ? 7.156 -6.760 -19.133 1.00 94.56 77 HIS A C 1
ATOM 614 O O . HIS A 1 77 ? 6.187 -6.216 -19.659 1.00 94.56 77 HIS A O 1
ATOM 620 N N . TRP A 1 78 ? 8.090 -7.381 -19.856 1.00 95.94 78 TRP A N 1
ATOM 621 C CA . TRP A 1 78 ? 8.112 -7.409 -21.324 1.00 95.94 78 TRP A CA 1
ATOM 622 C C . TRP A 1 78 ? 7.455 -8.652 -21.943 1.00 95.94 78 TRP A C 1
ATOM 624 O O . TRP A 1 78 ? 7.494 -8.816 -23.157 1.00 95.94 78 TRP A O 1
ATOM 634 N N . THR A 1 79 ? 6.835 -9.526 -21.144 1.00 96.31 79 THR A N 1
ATOM 635 C CA . THR A 1 79 ? 6.101 -10.695 -21.658 1.00 96.31 79 THR A CA 1
ATOM 636 C C . THR A 1 79 ? 4.888 -10.267 -22.499 1.00 96.31 79 THR A C 1
ATOM 638 O O . THR A 1 79 ? 4.011 -9.577 -21.966 1.00 96.31 79 THR A O 1
ATOM 641 N N . PRO A 1 80 ? 4.792 -10.674 -23.779 1.00 96.00 80 PRO A N 1
ATOM 642 C CA . PRO A 1 80 ? 3.631 -10.389 -24.615 1.00 96.00 80 PRO A CA 1
ATOM 643 C C . PRO A 1 80 ? 2.395 -11.194 -24.195 1.00 96.00 80 PRO A C 1
ATOM 645 O O . PRO A 1 80 ? 2.492 -12.359 -23.819 1.00 96.00 80 PRO A O 1
ATOM 648 N N . SER A 1 81 ? 1.214 -10.598 -24.340 1.00 95.38 81 SER A N 1
ATOM 649 C CA . SER A 1 81 ? -0.088 -11.252 -24.205 1.00 95.38 81 SER A CA 1
ATOM 650 C C . SER A 1 81 ? -0.913 -10.948 -25.450 1.00 95.38 81 SER A C 1
ATOM 652 O O . SER A 1 81 ? -1.159 -9.783 -25.757 1.00 95.38 81 SER A O 1
ATOM 654 N N . LYS A 1 82 ? -1.296 -11.985 -26.206 1.00 94.12 82 LYS A N 1
ATOM 655 C CA . LYS A 1 82 ? -2.046 -11.854 -27.474 1.00 94.12 82 LYS A CA 1
ATOM 656 C C . LYS A 1 82 ? -1.411 -10.855 -28.464 1.00 94.12 82 LYS A C 1
ATOM 658 O O . LYS A 1 82 ? -2.107 -10.071 -29.096 1.00 94.12 82 LYS A O 1
ATOM 663 N N . GLY A 1 83 ? -0.078 -10.861 -28.564 1.00 94.69 83 GLY A N 1
ATOM 664 C CA . GLY A 1 83 ? 0.681 -9.956 -29.441 1.00 94.69 83 GLY A CA 1
ATOM 665 C C . GLY A 1 83 ? 0.880 -8.533 -28.901 1.00 94.69 83 GLY A C 1
ATOM 666 O O . GLY A 1 83 ? 1.508 -7.720 -29.570 1.00 94.69 83 GLY A O 1
ATOM 667 N N . LEU A 1 84 ? 0.394 -8.225 -27.694 1.00 96.62 84 LEU A N 1
ATOM 668 C CA . LEU A 1 84 ? 0.506 -6.908 -27.065 1.00 96.62 84 LEU A CA 1
ATOM 669 C C . LEU A 1 84 ? 1.424 -6.942 -25.840 1.00 96.62 84 LEU A C 1
ATOM 671 O O . LEU A 1 84 ? 1.401 -7.887 -25.052 1.00 96.62 84 LEU A O 1
ATOM 675 N N . LEU A 1 85 ? 2.178 -5.866 -25.620 1.00 96.69 85 LEU A N 1
ATOM 676 C CA . LEU A 1 85 ? 2.960 -5.658 -24.399 1.00 96.69 85 LEU A CA 1
ATOM 677 C C . LEU A 1 85 ? 2.122 -4.904 -23.354 1.00 96.69 85 LEU A C 1
ATOM 679 O O . LEU A 1 85 ? 2.390 -3.745 -23.045 1.00 96.69 85 LEU A O 1
ATOM 683 N N . VAL A 1 86 ? 1.082 -5.557 -22.827 1.00 95.81 86 VAL A N 1
ATOM 684 C CA . VAL A 1 86 ? 0.106 -4.927 -21.908 1.00 95.81 86 VAL A CA 1
ATOM 685 C C . VAL A 1 86 ? 0.733 -4.425 -20.605 1.00 95.81 86 VAL A C 1
ATOM 687 O O . VAL A 1 86 ? 0.299 -3.417 -20.060 1.00 95.81 86 VAL A O 1
ATOM 690 N N . SER A 1 87 ? 1.786 -5.097 -20.143 1.00 96.31 87 SER A N 1
ATOM 691 C CA . SER A 1 87 ? 2.494 -4.782 -18.899 1.00 96.31 87 SER A CA 1
ATOM 692 C C . SER A 1 87 ? 3.832 -4.079 -19.136 1.00 96.31 87 SER A C 1
ATOM 694 O O . SER A 1 87 ? 4.682 -4.061 -18.243 1.00 96.31 87 SER A O 1
ATOM 696 N N . LYS A 1 88 ? 4.060 -3.533 -20.341 1.00 96.50 88 LYS A N 1
ATOM 697 C CA . LYS A 1 88 ? 5.332 -2.895 -20.695 1.00 96.50 88 LYS A CA 1
ATOM 698 C C . LYS A 1 88 ? 5.685 -1.811 -19.670 1.00 96.50 88 LYS A C 1
ATOM 700 O O . LYS A 1 88 ? 4.867 -0.913 -19.458 1.00 96.50 88 LYS A O 1
ATOM 705 N N . PRO A 1 89 ? 6.903 -1.813 -19.101 1.00 97.00 89 PRO A N 1
ATOM 706 C CA . PRO A 1 89 ? 7.348 -0.713 -18.262 1.00 97.00 89 PRO A CA 1
ATOM 707 C C . PRO A 1 89 ? 7.269 0.635 -18.994 1.00 97.00 89 PRO A C 1
ATOM 709 O O . PRO A 1 89 ? 7.474 0.739 -20.216 1.00 97.00 89 PRO A O 1
ATOM 712 N N . ALA A 1 90 ? 6.973 1.679 -18.226 1.00 95.75 90 ALA A N 1
ATOM 713 C CA . ALA A 1 90 ? 7.119 3.056 -18.670 1.00 95.75 90 ALA A CA 1
ATOM 714 C C . ALA A 1 90 ? 8.611 3.394 -18.889 1.00 95.75 90 ALA A C 1
ATOM 716 O O . ALA A 1 90 ? 9.483 2.689 -18.366 1.00 95.75 90 ALA A O 1
ATOM 717 N N . PRO A 1 91 ? 8.930 4.445 -19.669 1.00 94.88 91 PRO A N 1
ATOM 718 C CA . PRO A 1 91 ? 10.306 4.910 -19.820 1.00 94.88 91 PRO A CA 1
ATOM 719 C C . PRO A 1 91 ? 10.992 5.104 -18.462 1.00 94.88 91 PRO A C 1
ATOM 721 O O . PRO A 1 91 ? 10.368 5.536 -17.494 1.00 94.88 91 PRO A O 1
ATOM 724 N N . ASN A 1 92 ? 12.276 4.750 -18.386 1.00 94.19 92 ASN A N 1
ATOM 725 C CA . ASN A 1 92 ? 13.101 4.845 -17.174 1.00 94.19 92 ASN A CA 1
ATOM 726 C C . ASN A 1 92 ? 12.575 4.060 -15.953 1.00 94.19 92 ASN A C 1
ATOM 728 O O . ASN A 1 92 ? 13.040 4.293 -14.844 1.00 94.19 92 ASN A O 1
ATOM 732 N N . ASN A 1 93 ? 11.630 3.125 -16.135 1.00 92.69 93 ASN A N 1
ATOM 733 C CA . ASN A 1 93 ? 10.964 2.386 -15.052 1.00 92.69 93 ASN A CA 1
ATOM 734 C C . ASN A 1 93 ? 10.258 3.288 -14.019 1.00 92.69 93 ASN A C 1
ATOM 736 O O . ASN A 1 93 ? 10.063 2.885 -12.873 1.00 92.69 93 ASN A O 1
ATOM 740 N N . VAL A 1 94 ? 9.838 4.491 -14.427 1.00 95.06 94 VAL A N 1
ATOM 741 C CA . VAL A 1 94 ? 9.114 5.441 -13.572 1.00 95.06 94 VAL A CA 1
ATOM 742 C C . VAL A 1 94 ? 7.658 5.514 -14.009 1.00 95.06 94 VAL A C 1
ATOM 744 O O . VAL A 1 94 ? 7.355 5.697 -15.186 1.00 95.06 94 VAL A O 1
ATOM 747 N N . ARG A 1 95 ? 6.729 5.368 -13.058 1.00 94.06 95 ARG A N 1
ATOM 748 C CA . ARG A 1 95 ? 5.296 5.508 -13.335 1.00 94.06 95 ARG A CA 1
ATOM 749 C C . ARG A 1 95 ? 4.986 6.966 -13.682 1.00 94.06 95 ARG A C 1
ATOM 751 O O . ARG A 1 95 ? 5.282 7.853 -12.891 1.00 94.06 95 ARG A O 1
ATOM 758 N N . ASN A 1 96 ? 4.340 7.203 -14.824 1.00 94.38 96 ASN A N 1
ATOM 759 C CA . ASN A 1 96 ? 3.825 8.532 -15.152 1.00 94.38 96 ASN A CA 1
ATOM 760 C C . ASN A 1 96 ? 2.765 8.947 -14.119 1.00 94.38 96 ASN A C 1
ATOM 762 O O . ASN A 1 96 ? 1.831 8.186 -13.851 1.00 94.38 96 ASN A O 1
ATOM 766 N N . VAL A 1 97 ? 2.904 10.152 -13.567 1.00 92.75 97 VAL A N 1
ATOM 767 C CA . VAL A 1 97 ? 1.956 10.753 -12.621 1.00 92.75 97 VAL A CA 1
ATOM 768 C C . VAL A 1 97 ? 1.317 11.963 -13.290 1.00 92.75 97 VAL A C 1
ATOM 770 O O . VAL A 1 97 ? 2.018 12.850 -13.769 1.00 92.75 97 VAL A O 1
ATOM 773 N N . TYR A 1 98 ? -0.013 11.990 -13.322 1.00 91.00 98 TYR A N 1
ATOM 774 C CA . TYR A 1 98 ? -0.794 13.081 -13.897 1.00 91.00 98 TYR A CA 1
ATOM 775 C C . TYR A 1 98 ? -1.563 13.762 -12.760 1.00 91.00 98 TYR A C 1
ATOM 777 O O . TYR A 1 98 ? -2.532 13.180 -12.267 1.00 91.00 98 TYR A O 1
ATOM 785 N N . PRO A 1 99 ? -1.111 14.932 -12.275 1.00 89.19 99 PRO A N 1
ATOM 786 C CA . PRO A 1 99 ? -1.772 15.613 -11.170 1.00 89.19 99 PRO A CA 1
ATOM 787 C C . PRO A 1 99 ? -3.181 16.054 -11.570 1.00 89.19 99 PRO A C 1
ATOM 789 O O . PRO A 1 99 ? -3.429 16.409 -12.724 1.00 89.19 99 PRO A O 1
ATOM 792 N N . ASN A 1 100 ? -4.097 16.062 -10.600 1.00 87.50 100 ASN A N 1
ATOM 793 C CA . ASN A 1 100 ? -5.416 16.646 -10.798 1.00 87.50 100 ASN A CA 1
ATOM 794 C C . ASN A 1 100 ? -5.274 18.172 -10.851 1.00 87.50 100 ASN A C 1
ATOM 796 O O . ASN A 1 100 ? -5.115 18.821 -9.818 1.00 87.50 100 ASN A O 1
ATOM 800 N N . LEU A 1 101 ? -5.266 18.727 -12.060 1.00 84.75 101 LEU A N 1
ATOM 801 C CA . LEU A 1 101 ? -5.184 20.163 -12.293 1.00 84.75 101 LEU A CA 1
ATOM 802 C C . LEU A 1 101 ? -6.573 20.700 -12.656 1.00 84.75 101 LEU A C 1
ATOM 804 O O . LEU A 1 101 ? -7.294 20.031 -13.402 1.00 84.75 101 LEU A O 1
ATOM 808 N N . PRO A 1 102 ? -6.946 21.908 -12.193 1.00 82.88 102 PRO A N 1
ATOM 809 C CA . PRO A 1 102 ? -8.172 22.558 -12.632 1.00 82.88 102 PRO A CA 1
ATOM 810 C C . PRO A 1 102 ? -8.218 22.640 -14.157 1.00 82.88 102 PRO A C 1
ATOM 812 O O . PRO A 1 102 ? -7.231 23.002 -14.807 1.00 82.88 102 PRO A O 1
ATOM 815 N N . GLN A 1 103 ? -9.373 22.331 -14.738 1.00 81.38 103 GLN A N 1
ATOM 816 C CA . GLN A 1 103 ? -9.557 22.497 -16.170 1.00 81.38 103 GLN A CA 1
ATOM 817 C C . GLN A 1 103 ? -9.490 23.987 -16.517 1.00 81.38 103 GLN A C 1
ATOM 819 O O . GLN A 1 103 ? -10.225 24.809 -15.968 1.00 81.38 103 GLN A O 1
ATOM 824 N N . LYS A 1 104 ? -8.611 24.341 -17.459 1.00 80.69 104 LYS A N 1
ATOM 825 C CA . LYS A 1 104 ? -8.479 25.717 -17.947 1.00 80.69 104 LYS A CA 1
ATOM 826 C C . LYS A 1 104 ? -9.840 26.214 -18.460 1.00 80.69 104 LYS A C 1
ATOM 828 O O . LYS A 1 104 ? -10.344 25.684 -19.446 1.00 80.69 104 LYS A O 1
ATOM 833 N N . GLY A 1 105 ? -10.406 27.226 -17.798 1.00 82.44 105 GLY A N 1
ATOM 834 C CA . GLY A 1 105 ? -11.679 27.857 -18.175 1.00 82.44 105 GLY A CA 1
ATOM 835 C C . GLY A 1 105 ? -12.898 27.498 -17.313 1.00 82.44 105 GLY A C 1
ATOM 836 O O . GLY A 1 105 ? -13.961 28.057 -17.561 1.00 82.44 105 GLY A O 1
ATOM 837 N N . TYR A 1 106 ? -12.769 26.625 -16.308 1.00 70.88 106 TYR A N 1
ATOM 838 C CA . TYR A 1 106 ? -13.830 26.388 -15.318 1.00 70.88 106 TYR A CA 1
ATOM 839 C C . TYR A 1 106 ? -13.643 27.295 -14.086 1.00 70.88 106 TYR A C 1
ATOM 841 O O . TYR A 1 106 ? -12.496 27.524 -13.688 1.00 70.88 106 TYR A O 1
ATOM 849 N N . PRO A 1 107 ? -14.730 27.828 -13.489 1.00 73.06 107 PRO A N 1
ATOM 850 C CA . PRO A 1 107 ? -14.642 28.560 -12.230 1.00 73.06 107 PRO A CA 1
ATOM 851 C C . PRO A 1 107 ? -14.160 27.631 -11.108 1.00 73.06 107 PRO A C 1
ATOM 853 O O . PRO A 1 107 ? -14.480 26.440 -11.109 1.00 73.06 107 PRO A O 1
ATOM 856 N N . GLN A 1 108 ? -13.351 28.190 -10.206 1.00 67.50 108 GLN A N 1
ATOM 857 C CA . GLN A 1 108 ? -12.824 27.502 -9.024 1.00 67.50 108 GLN A CA 1
ATOM 858 C C . GLN A 1 108 ? -13.824 27.519 -7.874 1.00 67.50 108 GLN A C 1
ATOM 860 O O . GLN A 1 108 ? -14.556 28.529 -7.758 1.00 67.50 108 GLN A O 1
#